Protein AF-A0AAW4BGW8-F1 (afdb_monomer)

Sequence (160 aa):
MNNIEIFENHAAKILATLYANFPVKITLQRHDIATSELVDPSGNAVKSPEDEDEEWTYYDLVYGSKQSVDFQLESEIFNSTIVWLQQEGFLTYEHSGSHHHFGGVQLTLRGLEVLKSVPSAIDGKGTLGDRLKTELENSSFDMARDMVKVAITQAATLFG

Nearest PDB structures (foldseek):
  1wj5-assembly1_A  TM=4.934E-01  e=1.021E-01  Mus musculus
  5x80-assembly1_B  TM=3.968E-01  e=4.504E-01  Mycobacterium tuberculosis H37Rv
  4gcv-assembly6_K  TM=7.449E-01  e=8.287E+00  Pseudomonas aeruginosa PAO1
  7tji-assembly1_C  TM=3.498E-01  e=1.878E+00  Saccharomyces cerevisiae

Radius of gyration: 16.46 Å; Cα contacts (8 Å, |Δi|>4): 205; chains: 1; bounding box: 42×32×46 Å

Organism: Vibrio anguillarum (NCBI:txid55601)

Secondary structure (DSSP, 8-state):
--HHHHHHHHHHHHHHHHHHHTTS-EEEEHHHH--SPPB-TTSPBPPPPSSHHHHHHHHHHHHSTTS-HHHHHHHHHHHHHHHHHHHTTSEE-SEE-STTEEEEEEE-HHHHHHHH---TTTTS-S-HHHHHHHHHHTT--HHHHHHHHHHHHHHHHHH-

Structure (mmCIF, N/CA/C/O backbone):
data_AF-A0AAW4BGW8-F1
#
_entry.id   AF-A0AAW4BGW8-F1
#
loop_
_atom_site.group_PDB
_atom_site.id
_atom_site.type_symbol
_atom_site.label_atom_id
_atom_site.label_alt_id
_atom_site.label_comp_id
_atom_site.label_asym_id
_atom_site.label_entity_id
_atom_site.label_seq_id
_atom_site.pdbx_PDB_ins_code
_atom_site.Cartn_x
_atom_site.Cartn_y
_atom_site.Cartn_z
_atom_site.occupancy
_atom_site.B_iso_or_equiv
_atom_site.auth_seq_id
_atom_site.auth_comp_id
_atom_site.auth_asym_id
_atom_site.auth_atom_id
_atom_site.pdbx_PDB_model_num
ATOM 1 N N . MET A 1 1 ? 2.389 13.352 -11.191 1.00 74.38 1 MET A N 1
ATOM 2 C CA . MET A 1 1 ? 1.772 13.311 -9.845 1.00 74.38 1 MET A CA 1
ATOM 3 C C . MET A 1 1 ? 2.778 13.859 -8.853 1.00 74.38 1 MET A C 1
ATOM 5 O O . MET A 1 1 ? 3.971 13.740 -9.112 1.00 74.38 1 MET A O 1
ATOM 9 N N . ASN A 1 2 ? 2.338 14.489 -7.767 1.00 87.69 2 ASN A N 1
ATOM 10 C CA . ASN A 1 2 ? 3.255 14.859 -6.682 1.00 87.69 2 ASN A CA 1
ATOM 11 C C . ASN A 1 2 ? 3.496 13.669 -5.728 1.00 87.69 2 ASN A C 1
ATOM 13 O O . ASN A 1 2 ? 2.803 12.655 -5.806 1.00 87.69 2 ASN A O 1
ATOM 17 N N . ASN A 1 3 ? 4.452 13.798 -4.803 1.00 91.50 3 ASN A N 1
ATOM 18 C CA . ASN A 1 3 ? 4.827 12.701 -3.903 1.00 91.50 3 ASN A CA 1
ATOM 19 C C . ASN A 1 3 ? 3.671 12.201 -3.019 1.00 91.50 3 ASN A C 1
ATOM 21 O O . ASN A 1 3 ? 3.586 11.004 -2.757 1.00 91.50 3 ASN A O 1
ATOM 25 N N . ILE A 1 4 ? 2.788 13.100 -2.568 1.00 91.50 4 ILE A N 1
ATOM 26 C CA . ILE A 1 4 ? 1.635 12.745 -1.728 1.00 91.50 4 ILE A CA 1
ATOM 27 C C . ILE A 1 4 ? 0.622 11.940 -2.535 1.00 91.50 4 ILE A C 1
ATOM 29 O O . ILE A 1 4 ? 0.161 10.909 -2.066 1.00 91.50 4 ILE A O 1
ATOM 33 N N . GLU A 1 5 ? 0.329 12.347 -3.769 1.00 89.50 5 GLU A N 1
ATOM 34 C CA . GLU A 1 5 ? -0.590 11.599 -4.632 1.00 89.50 5 GLU A CA 1
ATOM 35 C C . GLU A 1 5 ? -0.081 10.183 -4.925 1.00 89.50 5 GLU A C 1
ATOM 37 O O . GLU A 1 5 ? -0.860 9.234 -4.890 1.00 89.50 5 GLU A O 1
ATOM 42 N N . ILE A 1 6 ? 1.224 10.034 -5.178 1.00 90.44 6 ILE A N 1
ATOM 43 C CA . ILE A 1 6 ? 1.848 8.726 -5.420 1.00 90.44 6 ILE A CA 1
ATOM 44 C C . ILE A 1 6 ? 1.764 7.856 -4.159 1.00 90.44 6 ILE A C 1
ATOM 46 O O . ILE A 1 6 ? 1.382 6.689 -4.232 1.00 90.44 6 ILE A O 1
ATOM 50 N N . PHE A 1 7 ? 2.081 8.429 -2.994 1.00 93.75 7 PHE A N 1
ATOM 51 C CA . PHE A 1 7 ? 1.943 7.750 -1.706 1.00 93.75 7 PHE A CA 1
ATOM 52 C C . PHE A 1 7 ? 0.504 7.277 -1.462 1.00 93.75 7 PHE A C 1
ATOM 54 O O . PHE A 1 7 ? 0.297 6.107 -1.145 1.00 93.75 7 PHE A O 1
ATOM 61 N N . GLU A 1 8 ? -0.491 8.151 -1.633 1.00 91.00 8 GLU A N 1
ATOM 62 C CA . GLU A 1 8 ? -1.898 7.817 -1.390 1.00 91.00 8 GLU A CA 1
ATOM 63 C C . GLU A 1 8 ? -2.377 6.700 -2.329 1.00 91.00 8 GLU A C 1
ATOM 65 O O . GLU A 1 8 ? -3.052 5.771 -1.883 1.00 91.00 8 GLU A O 1
ATOM 70 N N . ASN A 1 9 ? -1.971 6.735 -3.603 1.00 90.69 9 ASN A N 1
ATOM 71 C CA . ASN A 1 9 ? -2.282 5.686 -4.576 1.00 90.69 9 ASN A CA 1
ATOM 72 C C . ASN A 1 9 ? -1.664 4.338 -4.183 1.00 90.69 9 ASN A C 1
ATOM 74 O O . ASN A 1 9 ? -2.356 3.315 -4.171 1.00 90.69 9 ASN A O 1
ATOM 78 N N . HIS A 1 10 ? -0.378 4.325 -3.824 1.00 93.88 10 HIS A N 1
ATOM 79 C CA . HIS A 1 10 ? 0.293 3.108 -3.374 1.00 93.88 10 HIS A CA 1
ATOM 80 C C . HIS A 1 10 ? -0.333 2.560 -2.096 1.00 93.88 10 HIS A C 1
ATOM 82 O O . HIS A 1 10 ? -0.630 1.369 -2.028 1.00 93.88 10 HIS A O 1
ATOM 88 N N . ALA A 1 11 ? -0.578 3.412 -1.101 1.00 94.31 11 ALA A N 1
ATOM 89 C CA . ALA A 1 11 ? -1.189 3.009 0.157 1.00 94.31 11 ALA A CA 1
ATOM 90 C C . ALA A 1 11 ? -2.577 2.398 -0.072 1.00 94.31 11 ALA A C 1
ATOM 92 O O . ALA A 1 11 ? -2.867 1.335 0.477 1.00 94.31 11 ALA A O 1
ATOM 93 N N . ALA A 1 12 ? -3.400 3.005 -0.935 1.00 91.00 12 ALA A N 1
ATOM 94 C CA . ALA A 1 12 ? -4.708 2.467 -1.297 1.00 91.00 12 ALA A CA 1
ATOM 95 C C . ALA A 1 12 ? -4.583 1.051 -1.865 1.00 91.00 12 ALA A C 1
ATOM 97 O O . ALA A 1 12 ? -5.233 0.122 -1.379 1.00 91.00 12 ALA A O 1
ATOM 98 N N . LYS A 1 13 ? -3.711 0.873 -2.863 1.00 92.81 13 LYS A N 1
ATOM 99 C CA . LYS A 1 13 ? -3.553 -0.402 -3.567 1.00 92.81 13 LYS A CA 1
ATOM 100 C C . LYS A 1 13 ? -2.940 -1.481 -2.683 1.00 92.81 13 LYS A C 1
ATOM 102 O O . LYS A 1 13 ? -3.439 -2.604 -2.671 1.00 92.81 13 LYS A O 1
ATOM 107 N N . ILE A 1 14 ? -1.943 -1.141 -1.869 1.00 95.25 14 ILE A N 1
ATOM 108 C CA . ILE A 1 14 ? -1.345 -2.044 -0.874 1.00 95.25 14 ILE A CA 1
ATOM 109 C C . ILE A 1 14 ? -2.404 -2.510 0.128 1.00 95.25 14 ILE A C 1
ATOM 111 O O . ILE A 1 14 ? -2.600 -3.712 0.302 1.0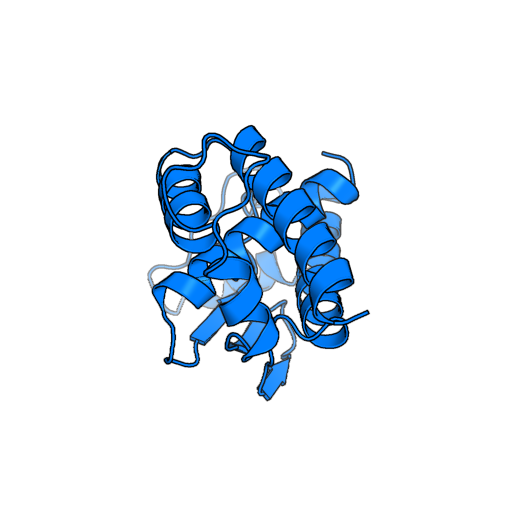0 95.25 14 ILE A O 1
ATOM 115 N N . LEU A 1 15 ? -3.117 -1.581 0.771 1.00 94.38 15 LEU A N 1
ATOM 116 C CA . LEU A 1 15 ? -4.093 -1.916 1.810 1.00 94.38 15 LEU A CA 1
ATOM 117 C C . LEU A 1 15 ? -5.266 -2.728 1.252 1.00 94.38 15 LEU A C 1
ATOM 119 O O . LEU A 1 15 ? -5.678 -3.700 1.885 1.00 94.38 15 LEU A O 1
ATOM 123 N N . ALA A 1 16 ? -5.760 -2.392 0.058 1.00 91.19 16 ALA A N 1
ATOM 124 C CA . ALA A 1 16 ? -6.795 -3.167 -0.624 1.00 91.19 16 ALA A CA 1
ATOM 125 C C . ALA A 1 16 ? -6.329 -4.593 -0.945 1.00 91.19 16 ALA A C 1
ATOM 127 O O . ALA A 1 16 ? -7.047 -5.558 -0.678 1.00 91.19 16 ALA A O 1
ATOM 128 N N . THR A 1 17 ? -5.107 -4.728 -1.472 1.00 93.38 17 THR A N 1
ATOM 129 C CA . THR A 1 17 ? -4.514 -6.026 -1.825 1.00 93.38 17 THR A CA 1
ATOM 130 C C . THR A 1 17 ? -4.376 -6.901 -0.584 1.00 93.38 17 THR A C 1
ATOM 132 O O . THR A 1 17 ? -4.787 -8.062 -0.593 1.00 93.38 17 THR A O 1
ATOM 135 N N . LEU A 1 18 ? -3.875 -6.349 0.522 1.00 95.06 18 LEU A N 1
ATOM 136 C CA . LEU A 1 18 ? -3.739 -7.096 1.771 1.00 95.06 18 LEU A CA 1
ATOM 137 C C . LEU A 1 18 ? -5.096 -7.423 2.407 1.00 95.06 18 LEU A C 1
ATOM 139 O O . LEU A 1 18 ? -5.259 -8.517 2.940 1.00 95.06 18 LEU A O 1
ATOM 143 N N . TYR A 1 19 ? -6.079 -6.521 2.329 1.00 91.56 19 TYR A N 1
ATOM 144 C CA . TYR A 1 19 ? -7.437 -6.780 2.815 1.00 91.56 19 TYR A CA 1
ATOM 145 C C . TYR A 1 19 ? -8.089 -7.942 2.064 1.00 91.56 19 TYR A C 1
ATOM 147 O O . TYR A 1 19 ? -8.642 -8.845 2.688 1.00 91.56 19 TYR A O 1
ATOM 155 N N . ALA A 1 20 ? -7.967 -7.958 0.735 1.00 90.44 20 ALA A N 1
ATOM 156 C CA . ALA A 1 20 ? -8.516 -9.014 -0.110 1.00 90.44 20 ALA A CA 1
ATOM 157 C C . ALA A 1 20 ? -7.856 -10.385 0.124 1.00 90.44 20 ALA A C 1
ATOM 159 O O . ALA A 1 20 ? -8.500 -11.408 -0.097 1.00 90.44 20 ALA A O 1
ATOM 160 N N . ASN A 1 21 ? -6.597 -10.407 0.570 1.00 94.31 21 ASN A N 1
ATOM 161 C CA . ASN A 1 21 ? -5.830 -11.635 0.795 1.00 94.31 21 ASN A CA 1
ATOM 162 C C . ASN A 1 21 ? -5.754 -12.063 2.268 1.00 94.31 21 ASN A C 1
ATOM 164 O O . ASN A 1 21 ? -5.253 -13.148 2.558 1.00 94.31 21 ASN A O 1
ATOM 168 N N . PHE A 1 22 ? -6.238 -11.257 3.217 1.00 91.38 22 PHE A N 1
ATOM 169 C CA . PHE A 1 22 ? -6.155 -11.586 4.639 1.00 91.38 22 PHE A CA 1
ATOM 170 C C . PHE A 1 22 ? -6.861 -12.926 4.950 1.00 91.38 22 PHE A C 1
ATOM 172 O O . PHE A 1 22 ? -7.987 -13.138 4.497 1.00 91.38 22 PHE A O 1
ATOM 179 N N . PRO A 1 23 ? -6.268 -13.830 5.761 1.00 94.69 23 PRO A N 1
ATOM 180 C CA . PRO A 1 23 ? -5.046 -13.674 6.557 1.00 94.69 23 PRO A CA 1
ATOM 181 C C . PRO A 1 23 ? -3.771 -14.190 5.869 1.00 94.69 23 PRO A C 1
ATOM 183 O O . PRO A 1 23 ? -2.778 -14.432 6.548 1.00 94.69 23 PRO A O 1
ATOM 186 N N . VAL A 1 24 ? -3.764 -14.415 4.560 1.00 96.50 24 VAL A N 1
ATOM 187 C CA . VAL A 1 24 ? -2.596 -14.955 3.856 1.00 96.50 24 VAL A CA 1
ATOM 188 C C . VAL A 1 24 ? -1.491 -13.899 3.773 1.00 96.50 24 VAL A C 1
ATOM 190 O O . VAL A 1 24 ? -1.748 -12.731 3.485 1.00 96.50 24 VAL A O 1
ATOM 193 N N . LYS A 1 25 ? -0.250 -14.319 4.038 1.00 97.06 25 LYS A N 1
ATOM 194 C CA . LYS A 1 25 ? 0.942 -13.504 3.782 1.00 97.06 25 LYS A CA 1
ATOM 195 C C . LYS A 1 25 ? 1.259 -13.546 2.293 1.00 97.06 25 LYS A C 1
ATOM 197 O O . LYS A 1 25 ? 1.346 -14.636 1.731 1.00 97.06 25 LYS A O 1
ATOM 202 N N . ILE A 1 26 ? 1.460 -12.388 1.678 1.00 95.69 26 ILE A N 1
ATOM 203 C CA . ILE A 1 26 ? 1.709 -12.279 0.235 1.00 95.69 26 ILE A CA 1
ATOM 204 C C . ILE A 1 26 ? 3.032 -11.577 -0.062 1.00 95.69 26 ILE A C 1
ATOM 206 O O . ILE A 1 26 ? 3.629 -10.936 0.805 1.00 95.69 26 ILE A O 1
ATOM 210 N N . THR A 1 27 ? 3.485 -11.702 -1.303 1.00 94.00 27 THR A N 1
ATOM 211 C CA . THR A 1 27 ? 4.581 -10.894 -1.837 1.00 94.00 27 THR A CA 1
ATOM 212 C C . THR A 1 27 ? 3.984 -9.688 -2.543 1.00 94.00 27 THR A C 1
ATOM 214 O O . THR A 1 27 ? 3.061 -9.842 -3.336 1.00 94.00 27 THR A O 1
ATOM 217 N N . LEU A 1 28 ? 4.504 -8.498 -2.251 1.00 93.25 28 LEU A N 1
ATOM 218 C CA . LEU A 1 28 ? 4.181 -7.282 -2.988 1.00 93.25 28 LEU A CA 1
ATOM 219 C C . LEU A 1 28 ? 5.365 -6.901 -3.860 1.00 93.25 28 LEU A C 1
ATOM 221 O O . LEU A 1 28 ? 6.480 -6.733 -3.351 1.00 93.25 28 LEU A O 1
ATOM 225 N N . GLN A 1 29 ? 5.112 -6.727 -5.152 1.00 88.00 29 GLN A N 1
ATOM 226 C CA . GLN A 1 29 ? 6.084 -6.177 -6.083 1.00 88.00 29 GLN A CA 1
ATOM 227 C C . GLN A 1 29 ? 5.667 -4.779 -6.523 1.00 88.00 29 GLN A C 1
ATOM 229 O O . GLN A 1 29 ? 4.479 -4.459 -6.600 1.00 88.00 29 GLN A O 1
ATOM 234 N N . ARG A 1 30 ? 6.651 -3.939 -6.860 1.00 86.81 30 ARG A N 1
ATOM 235 C CA . ARG A 1 30 ? 6.391 -2.610 -7.427 1.00 86.81 30 ARG A CA 1
ATOM 236 C C . ARG A 1 30 ? 5.427 -2.684 -8.609 1.00 86.81 30 ARG A C 1
ATOM 238 O O . ARG A 1 30 ? 4.522 -1.868 -8.675 1.00 86.81 30 ARG A O 1
ATOM 245 N N . HIS A 1 31 ? 5.599 -3.640 -9.522 1.00 81.12 31 HIS A N 1
ATOM 246 C CA . HIS A 1 31 ? 4.767 -3.723 -10.726 1.00 81.12 31 HIS A CA 1
ATOM 247 C C . HIS A 1 31 ? 3.282 -3.986 -10.422 1.00 81.12 31 HIS A C 1
ATOM 249 O O . HIS A 1 31 ? 2.422 -3.540 -11.173 1.00 81.12 31 HIS A O 1
ATOM 255 N N . ASP A 1 32 ? 2.970 -4.632 -9.294 1.00 82.44 32 ASP A N 1
ATOM 256 C CA . ASP A 1 32 ? 1.588 -4.856 -8.862 1.00 82.44 32 ASP A CA 1
ATOM 257 C C . ASP A 1 32 ? 0.944 -3.579 -8.316 1.00 82.44 32 ASP A C 1
ATOM 259 O O . ASP A 1 32 ? -0.280 -3.455 -8.287 1.00 82.44 32 ASP A O 1
ATOM 263 N N . ILE A 1 33 ? 1.750 -2.618 -7.859 1.00 88.25 33 ILE A N 1
ATOM 264 C CA . ILE A 1 33 ? 1.301 -1.481 -7.051 1.00 88.25 33 ILE A CA 1
ATOM 265 C C . ILE A 1 33 ? 1.448 -0.141 -7.783 1.00 88.25 33 ILE A C 1
ATOM 267 O O . ILE A 1 33 ? 0.530 0.677 -7.744 1.00 88.25 33 ILE A O 1
ATOM 271 N N . ALA A 1 34 ? 2.566 0.068 -8.469 1.00 82.12 34 ALA A N 1
ATOM 272 C CA . ALA A 1 34 ? 2.854 1.265 -9.240 1.00 82.12 34 ALA A CA 1
ATOM 273 C C . ALA A 1 34 ? 1.872 1.452 -10.402 1.00 82.12 34 ALA A C 1
ATOM 275 O O . ALA A 1 34 ? 1.258 0.505 -10.902 1.00 82.12 34 ALA A O 1
ATOM 276 N N . THR A 1 35 ? 1.726 2.707 -10.812 1.00 76.06 35 THR A N 1
ATOM 277 C CA . THR A 1 35 ? 0.878 3.124 -11.932 1.00 76.06 35 THR A CA 1
ATOM 278 C C . THR A 1 35 ? 1.683 3.460 -13.179 1.00 76.06 35 THR A C 1
ATOM 280 O O . THR A 1 35 ? 1.129 3.394 -14.274 1.00 76.06 35 THR A O 1
ATOM 283 N N . SER A 1 36 ? 2.976 3.790 -13.052 1.00 77.88 36 SER A N 1
ATOM 284 C CA . SER A 1 36 ? 3.831 3.967 -14.225 1.00 77.88 36 SER A CA 1
ATOM 285 C C . SER A 1 36 ? 4.195 2.631 -14.859 1.00 77.88 36 SER A C 1
ATOM 287 O O . SER A 1 36 ? 4.633 1.682 -14.194 1.00 77.88 36 SER A O 1
ATOM 289 N N . GLU A 1 37 ? 4.046 2.598 -16.180 1.00 76.19 37 GLU A N 1
ATOM 290 C CA . GLU A 1 37 ? 4.501 1.494 -17.007 1.00 76.19 37 GLU A CA 1
ATOM 291 C C . GLU A 1 37 ? 6.032 1.446 -17.034 1.00 76.19 37 GLU A C 1
ATOM 293 O O . GLU A 1 37 ? 6.719 2.472 -17.054 1.00 76.19 37 GLU A O 1
ATOM 298 N N . LEU A 1 38 ? 6.566 0.228 -17.048 1.00 77.62 38 LEU A N 1
ATOM 299 C CA . LEU A 1 38 ? 7.951 -0.005 -17.429 1.00 77.62 38 LEU A CA 1
ATOM 300 C C . LEU A 1 38 ? 8.115 0.357 -18.900 1.00 77.62 38 LEU A C 1
ATOM 302 O O . LEU A 1 38 ? 7.325 -0.096 -19.726 1.00 77.62 38 LEU A O 1
ATOM 306 N N . VAL A 1 39 ? 9.146 1.133 -19.230 1.00 77.69 39 VAL A N 1
ATOM 307 C CA . VAL A 1 39 ? 9.451 1.494 -20.617 1.00 77.69 39 VAL A CA 1
ATOM 308 C C . VAL A 1 39 ? 10.878 1.113 -20.994 1.00 77.69 39 VAL A C 1
ATOM 310 O O . VAL A 1 39 ? 11.774 1.086 -20.151 1.00 77.69 39 VAL A O 1
ATOM 313 N N . ASP A 1 40 ? 11.103 0.795 -22.263 1.00 78.50 40 ASP A N 1
ATOM 314 C CA . ASP A 1 40 ? 12.443 0.595 -22.807 1.00 78.50 40 ASP A CA 1
ATOM 315 C C . ASP A 1 40 ? 13.144 1.959 -23.031 1.00 78.50 40 ASP A C 1
ATOM 317 O O . ASP A 1 40 ? 12.510 3.017 -22.937 1.00 78.50 40 ASP A O 1
ATOM 321 N N . PRO A 1 41 ? 14.448 1.994 -23.370 1.00 75.62 41 PRO A N 1
ATOM 322 C CA . PRO A 1 41 ? 15.148 3.250 -23.660 1.00 75.62 41 PRO A CA 1
ATOM 323 C C . PRO A 1 41 ? 14.587 4.041 -24.856 1.00 75.62 41 PRO A C 1
ATOM 325 O O . PRO A 1 41 ? 14.969 5.193 -25.052 1.00 75.62 41 PRO A O 1
ATOM 328 N N . SER A 1 42 ? 13.721 3.432 -25.668 1.00 77.88 42 SER A N 1
ATOM 329 C CA . SER A 1 42 ? 13.014 4.070 -26.784 1.00 77.88 42 SER A CA 1
ATOM 330 C C . SER A 1 42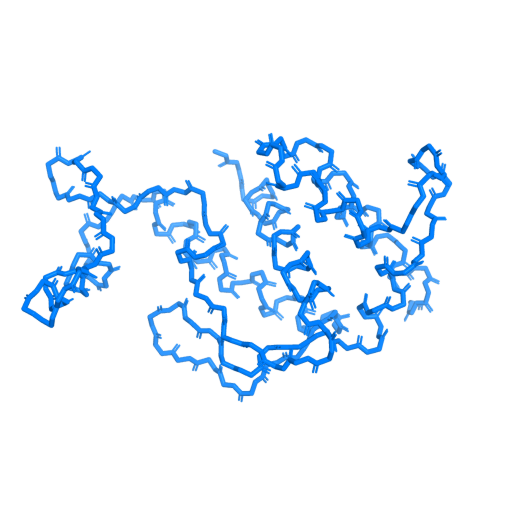 ? 11.628 4.596 -26.377 1.00 77.88 42 SER A C 1
ATOM 332 O O . SER A 1 42 ? 10.959 5.221 -27.198 1.00 77.88 42 SER A O 1
ATOM 334 N N . GLY A 1 43 ? 11.210 4.390 -25.122 1.00 76.19 43 GLY A N 1
ATOM 335 C CA . GLY A 1 43 ? 9.925 4.817 -24.574 1.00 76.19 43 GLY A CA 1
ATOM 336 C C . GLY A 1 43 ? 8.768 3.848 -24.823 1.00 76.19 43 GLY A C 1
ATOM 337 O O . GLY A 1 43 ? 7.622 4.222 -24.582 1.00 76.19 43 GLY A O 1
ATOM 338 N N . ASN A 1 44 ? 9.024 2.629 -25.307 1.00 81.00 44 ASN A N 1
ATOM 339 C CA . ASN A 1 44 ? 7.968 1.637 -25.523 1.00 81.00 44 ASN A CA 1
ATOM 340 C C . ASN A 1 44 ? 7.657 0.890 -24.228 1.00 81.00 44 ASN A C 1
ATOM 342 O O . ASN A 1 44 ? 8.581 0.501 -23.519 1.00 81.00 44 ASN A O 1
ATOM 346 N N . ALA A 1 45 ? 6.376 0.631 -23.961 1.00 80.06 45 ALA A N 1
ATOM 347 C CA . ALA A 1 45 ? 5.957 -0.182 -22.825 1.00 80.06 45 ALA A CA 1
ATOM 348 C C . ALA A 1 45 ? 6.577 -1.588 -22.886 1.00 80.06 45 ALA A C 1
ATOM 350 O O . ALA A 1 45 ? 6.501 -2.278 -23.907 1.00 80.06 45 ALA A O 1
ATOM 351 N N . VAL A 1 46 ? 7.167 -2.015 -21.774 1.00 78.88 46 VAL A N 1
ATOM 352 C CA . VAL A 1 46 ? 7.778 -3.332 -21.592 1.00 78.88 46 VAL A CA 1
ATOM 353 C C . VAL A 1 46 ? 6.799 -4.196 -20.811 1.00 78.88 46 VAL A C 1
ATOM 355 O O . VAL A 1 46 ? 6.359 -3.828 -19.722 1.00 78.88 46 VAL A O 1
ATOM 358 N N . LYS A 1 47 ? 6.442 -5.348 -21.376 1.00 75.81 47 LYS A N 1
ATOM 359 C CA . LYS A 1 47 ? 5.581 -6.328 -20.708 1.00 75.81 47 LYS A CA 1
ATOM 360 C C . LYS A 1 47 ? 6.393 -7.197 -19.755 1.00 75.81 47 LYS A C 1
ATOM 362 O O . LYS A 1 47 ? 7.608 -7.314 -19.897 1.00 75.81 47 LYS A O 1
ATOM 367 N N . SER A 1 48 ? 5.702 -7.815 -18.800 1.00 73.12 48 SER A N 1
ATOM 368 C CA . SER A 1 48 ? 6.284 -8.904 -18.020 1.00 73.12 48 SER A CA 1
ATOM 369 C C . SER A 1 48 ? 6.734 -10.032 -18.959 1.00 73.12 48 SER A C 1
ATOM 371 O O . SER A 1 48 ? 6.002 -10.327 -19.906 1.00 73.12 48 SER A O 1
ATOM 373 N N . PRO A 1 49 ? 7.907 -10.632 -18.710 1.00 75.00 49 PRO A N 1
ATOM 374 C CA . PRO A 1 49 ? 8.455 -11.693 -19.547 1.00 75.00 49 PRO A CA 1
ATOM 375 C C . PRO A 1 49 ? 7.541 -12.924 -19.513 1.00 75.00 49 PRO A C 1
ATOM 377 O O . PRO A 1 49 ? 7.009 -13.271 -18.453 1.00 75.00 49 PRO A O 1
ATOM 380 N N . GLU A 1 50 ? 7.337 -13.565 -20.665 1.00 77.44 50 GLU A N 1
ATOM 381 C CA . GLU A 1 50 ? 6.538 -14.800 -20.768 1.00 77.44 50 GLU A CA 1
ATOM 382 C C . GLU A 1 50 ? 7.394 -16.069 -20.589 1.00 77.44 50 GLU A C 1
ATOM 384 O O . GLU A 1 50 ? 6.857 -17.137 -20.279 1.00 77.44 50 GLU A O 1
ATOM 389 N N . ASP A 1 51 ? 8.717 -15.949 -20.731 1.00 78.44 51 ASP A N 1
ATOM 390 C CA . ASP A 1 51 ? 9.692 -17.028 -20.573 1.00 78.44 51 ASP A CA 1
ATOM 391 C C . ASP A 1 51 ? 11.005 -16.569 -19.898 1.00 78.44 51 ASP A C 1
ATOM 393 O O . ASP A 1 51 ? 11.230 -15.386 -19.638 1.00 78.44 51 ASP A O 1
ATOM 397 N N . GLU A 1 52 ? 11.858 -17.543 -19.559 1.00 69.06 52 GLU A N 1
ATOM 398 C CA . GLU A 1 52 ? 13.118 -17.329 -18.825 1.00 69.06 52 GLU A CA 1
ATOM 399 C C . GLU A 1 52 ? 14.150 -16.505 -19.624 1.00 69.06 52 GLU A C 1
ATOM 401 O O . GLU A 1 52 ? 14.975 -15.802 -19.035 1.00 69.06 52 GLU A O 1
ATOM 406 N N . ASP A 1 53 ? 14.111 -16.557 -20.959 1.00 68.88 53 ASP A N 1
ATOM 407 C CA . ASP A 1 53 ? 15.069 -15.855 -21.822 1.00 68.88 53 ASP A CA 1
ATOM 408 C C . ASP A 1 53 ? 14.762 -14.346 -21.889 1.00 68.88 53 ASP A C 1
ATOM 410 O O . ASP A 1 53 ? 15.680 -13.519 -21.914 1.00 68.88 53 ASP A O 1
ATOM 414 N N . GLU A 1 54 ? 13.481 -13.964 -21.847 1.00 69.38 54 GLU A N 1
ATOM 415 C CA . GLU A 1 54 ? 13.039 -12.567 -21.735 1.00 69.38 54 GLU A CA 1
ATOM 416 C C . GLU A 1 54 ? 13.265 -11.980 -20.332 1.00 69.38 54 GLU A C 1
ATOM 418 O O . GLU A 1 54 ? 13.379 -10.755 -20.168 1.00 69.38 54 GLU A O 1
ATOM 423 N N . GLU A 1 55 ? 13.382 -12.847 -19.323 1.00 72.31 55 GLU A N 1
ATOM 424 C CA . GLU A 1 55 ? 13.468 -12.489 -17.912 1.00 72.31 55 GLU A CA 1
ATOM 425 C C . GLU A 1 55 ? 14.704 -11.627 -17.612 1.00 72.31 55 GLU A C 1
ATOM 427 O O . GLU A 1 55 ? 14.599 -10.567 -16.990 1.00 72.31 55 GLU A O 1
ATOM 432 N N . TRP A 1 56 ? 15.879 -12.002 -18.124 1.00 73.31 56 TRP A N 1
ATOM 433 C CA . TRP A 1 56 ? 17.118 -11.257 -17.868 1.00 73.31 56 TRP A CA 1
ATOM 434 C C . TRP A 1 56 ? 17.099 -9.839 -18.456 1.00 73.31 56 TRP A C 1
ATOM 436 O O . TRP A 1 56 ? 17.493 -8.882 -17.787 1.00 73.31 56 TRP A O 1
ATOM 446 N N . THR A 1 57 ? 16.597 -9.681 -19.683 1.00 69.25 57 THR A N 1
ATOM 447 C CA . THR A 1 57 ? 16.400 -8.367 -20.319 1.00 69.25 57 THR A CA 1
ATOM 448 C C . THR A 1 57 ? 15.401 -7.506 -19.560 1.00 69.25 57 THR A C 1
ATOM 450 O O . THR A 1 57 ? 15.616 -6.302 -19.414 1.00 69.25 57 THR A O 1
ATOM 453 N N . TYR A 1 58 ? 14.335 -8.112 -19.038 1.00 75.31 58 TYR A N 1
ATOM 454 C CA . TYR A 1 58 ? 13.382 -7.426 -18.176 1.00 75.31 58 TYR A CA 1
ATOM 455 C C . TYR A 1 58 ? 14.060 -6.941 -16.887 1.00 75.31 58 TYR A C 1
ATOM 457 O O . TYR A 1 58 ? 13.960 -5.760 -16.560 1.00 75.31 58 TYR A O 1
ATOM 465 N N . TYR A 1 59 ? 14.838 -7.787 -16.202 1.00 73.19 59 TYR A N 1
ATOM 466 C CA . TYR A 1 59 ? 15.597 -7.380 -15.013 1.00 73.19 59 TYR A CA 1
ATOM 467 C C . TYR A 1 59 ? 16.616 -6.260 -15.324 1.00 73.19 59 TYR A C 1
ATOM 469 O O . TYR A 1 59 ? 16.704 -5.299 -14.561 1.00 73.19 59 TYR A O 1
ATOM 477 N N . ASP A 1 60 ? 17.344 -6.301 -16.445 1.00 74.12 60 ASP A N 1
ATOM 478 C CA . ASP A 1 60 ? 18.276 -5.215 -16.818 1.00 74.12 60 ASP A CA 1
ATOM 479 C C . ASP A 1 60 ? 17.550 -3.881 -17.068 1.00 74.12 60 ASP A C 1
ATOM 481 O O . ASP A 1 60 ? 18.039 -2.813 -16.701 1.00 74.12 60 ASP A O 1
ATOM 485 N N . LEU A 1 61 ? 16.341 -3.918 -17.631 1.00 72.19 61 LEU A N 1
ATOM 486 C CA . LEU A 1 61 ? 15.526 -2.722 -17.857 1.00 72.19 61 LEU A CA 1
ATOM 487 C C . LEU A 1 61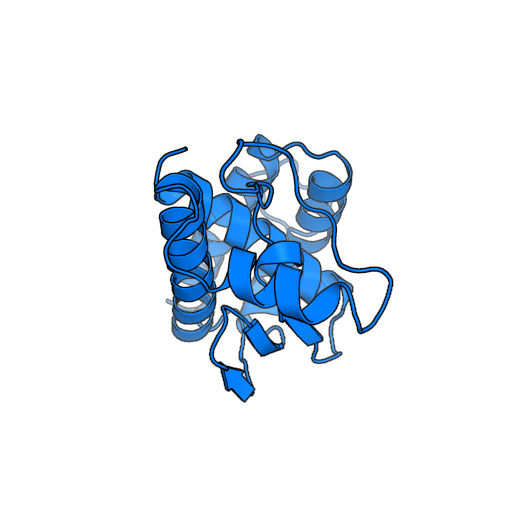 ? 14.872 -2.185 -16.582 1.00 72.19 61 LEU A C 1
ATOM 489 O O . LEU A 1 61 ? 14.737 -0.971 -16.435 1.00 72.19 61 LEU A O 1
ATOM 493 N N . VAL A 1 62 ? 14.444 -3.062 -15.677 1.00 67.62 62 VAL A N 1
ATOM 494 C CA . VAL A 1 62 ? 13.789 -2.683 -14.416 1.00 67.62 62 VAL A CA 1
ATOM 495 C C . VAL A 1 62 ? 14.815 -2.180 -13.397 1.00 67.62 62 VAL A C 1
ATOM 497 O O . VAL A 1 62 ? 14.531 -1.249 -12.644 1.00 67.62 62 VAL A O 1
ATOM 500 N N . TYR A 1 63 ? 16.006 -2.782 -13.372 1.00 65.19 63 TYR A N 1
ATOM 501 C CA . TYR A 1 63 ? 17.012 -2.570 -12.325 1.00 65.19 63 TYR A CA 1
ATOM 502 C C . TYR A 1 63 ? 18.296 -1.902 -12.824 1.00 65.19 63 TYR A C 1
ATOM 504 O O . TYR A 1 63 ? 19.159 -1.543 -12.020 1.00 65.19 63 TYR A O 1
ATOM 512 N N . GLY A 1 64 ? 18.414 -1.675 -14.131 1.00 63.88 64 GLY A N 1
ATOM 513 C CA . GLY A 1 64 ? 19.420 -0.805 -14.723 1.00 63.88 64 GLY A CA 1
ATOM 514 C C . GLY A 1 64 ? 19.057 0.674 -14.573 1.00 63.88 64 GLY A C 1
ATOM 515 O O . GLY A 1 64 ? 17.894 1.073 -14.556 1.00 63.88 64 GLY A O 1
ATOM 516 N N . SER A 1 65 ? 20.070 1.538 -14.516 1.00 56.56 65 SER A N 1
ATOM 517 C CA . SER A 1 65 ? 19.945 2.990 -14.299 1.00 56.56 65 SER A CA 1
ATOM 518 C C . SER A 1 65 ? 19.362 3.779 -15.492 1.00 56.56 65 SER A C 1
ATOM 520 O O . SER A 1 65 ? 19.749 4.928 -15.712 1.00 56.56 65 SER A O 1
ATOM 522 N N . LYS A 1 66 ? 18.515 3.165 -16.326 1.00 63.19 66 LYS A N 1
ATOM 523 C CA . LYS A 1 66 ? 18.040 3.720 -17.609 1.00 63.19 66 LYS A CA 1
ATOM 524 C C . LYS A 1 66 ? 16.562 4.116 -17.626 1.00 63.19 66 LYS A C 1
ATOM 526 O O . LYS A 1 66 ? 16.117 4.674 -18.624 1.00 63.19 66 LYS A O 1
ATOM 531 N N . GLN A 1 67 ? 15.816 3.855 -16.554 1.00 73.75 67 GLN A N 1
ATOM 532 C CA . GLN A 1 67 ? 14.409 4.247 -16.465 1.00 73.75 67 GLN A CA 1
ATOM 533 C C . GLN A 1 67 ? 14.229 5.751 -16.243 1.00 73.75 67 GLN A C 1
ATOM 535 O O . GLN A 1 67 ? 15.135 6.436 -15.757 1.00 73.75 67 GLN A O 1
ATOM 540 N N . SER A 1 68 ? 13.043 6.264 -16.578 1.00 76.19 68 SER A N 1
ATOM 541 C CA . SER A 1 68 ? 12.701 7.678 -16.400 1.00 76.19 68 SER A CA 1
ATOM 542 C C . SER A 1 68 ? 12.826 8.125 -14.936 1.00 76.19 68 SER A C 1
ATOM 544 O O . SER A 1 68 ? 12.728 7.325 -14.003 1.00 76.19 68 SER A O 1
ATOM 546 N N . VAL A 1 69 ? 13.021 9.429 -14.720 1.00 80.94 69 VAL A N 1
ATOM 547 C CA . VAL A 1 69 ? 13.045 10.014 -13.366 1.00 80.94 69 VAL A CA 1
ATOM 548 C C . VAL A 1 69 ? 11.736 9.726 -12.622 1.00 80.94 69 VAL A C 1
ATOM 550 O O . VAL A 1 69 ? 11.767 9.410 -11.437 1.00 80.94 69 VAL A O 1
ATOM 553 N N . ASP A 1 70 ? 10.604 9.752 -13.329 1.00 81.69 70 ASP A N 1
ATOM 554 C CA . ASP A 1 70 ? 9.290 9.446 -12.758 1.00 81.69 70 ASP A CA 1
ATOM 555 C C . ASP A 1 70 ? 9.191 7.988 -12.294 1.00 81.69 70 ASP A C 1
ATOM 557 O O . ASP A 1 70 ? 8.687 7.717 -11.204 1.00 81.69 70 ASP A O 1
ATOM 561 N N . PHE A 1 71 ? 9.728 7.048 -13.078 1.00 83.81 71 PHE A N 1
ATOM 562 C CA . PHE A 1 71 ? 9.770 5.638 -12.703 1.00 83.81 71 PHE A CA 1
ATOM 563 C C . PHE A 1 71 ? 10.589 5.428 -11.426 1.00 83.81 71 PHE A C 1
ATOM 565 O O . PHE A 1 71 ? 10.157 4.705 -10.522 1.00 83.81 71 PHE A O 1
ATOM 572 N N . GLN A 1 72 ? 11.764 6.060 -11.347 1.00 83.44 72 GLN A N 1
ATOM 573 C CA . GLN A 1 72 ? 12.653 5.977 -10.186 1.00 83.44 72 GLN A CA 1
ATOM 574 C C . GLN A 1 72 ? 11.979 6.573 -8.945 1.00 83.44 72 GLN A C 1
ATOM 576 O O . GLN A 1 72 ? 11.915 5.910 -7.911 1.00 83.44 72 GLN A O 1
ATOM 581 N N . LEU A 1 73 ? 11.374 7.757 -9.076 1.00 86.31 73 LEU A N 1
ATOM 582 C CA . LEU A 1 73 ? 10.634 8.416 -8.002 1.00 86.31 73 LEU A CA 1
ATOM 583 C C . LEU A 1 73 ? 9.470 7.556 -7.490 1.00 86.31 73 LEU A C 1
ATOM 585 O O . LEU A 1 73 ? 9.316 7.382 -6.282 1.00 86.31 73 LEU A O 1
ATOM 589 N N . GLU A 1 74 ? 8.660 6.976 -8.381 1.00 87.94 74 GLU A N 1
ATOM 590 C CA . GLU A 1 74 ? 7.553 6.105 -7.968 1.00 87.94 74 GLU A CA 1
ATOM 591 C C . GLU A 1 74 ? 8.072 4.844 -7.256 1.00 87.94 74 GLU A C 1
ATOM 593 O O . GLU A 1 74 ? 7.499 4.417 -6.254 1.00 87.94 74 GLU A O 1
ATOM 598 N N . SER A 1 75 ? 9.207 4.294 -7.695 1.00 87.44 75 SER A N 1
ATOM 599 C CA . SER A 1 75 ? 9.852 3.134 -7.058 1.00 87.44 75 SER A CA 1
ATOM 600 C C . SER A 1 75 ? 10.363 3.441 -5.646 1.00 87.44 75 SER A C 1
ATOM 602 O O . SER A 1 75 ? 10.231 2.618 -4.734 1.00 87.44 75 SER A O 1
ATOM 604 N N . GLU A 1 76 ? 10.929 4.631 -5.444 1.00 90.06 76 GLU A N 1
ATOM 605 C CA . GLU A 1 76 ? 11.361 5.116 -4.129 1.00 90.06 76 GLU A CA 1
ATOM 606 C C . GLU A 1 76 ? 10.170 5.356 -3.197 1.00 90.06 76 GLU A C 1
ATOM 608 O O . GLU A 1 76 ? 10.197 4.949 -2.028 1.00 90.06 76 GLU A O 1
ATOM 613 N N . ILE A 1 77 ? 9.099 5.968 -3.710 1.00 92.94 77 ILE A N 1
ATOM 614 C CA . ILE A 1 77 ? 7.885 6.219 -2.930 1.00 92.94 77 ILE A CA 1
ATOM 615 C C . ILE A 1 77 ? 7.181 4.905 -2.597 1.00 92.94 77 ILE A C 1
ATOM 617 O O . ILE A 1 77 ? 6.699 4.765 -1.477 1.00 92.94 77 ILE A O 1
ATOM 621 N N . P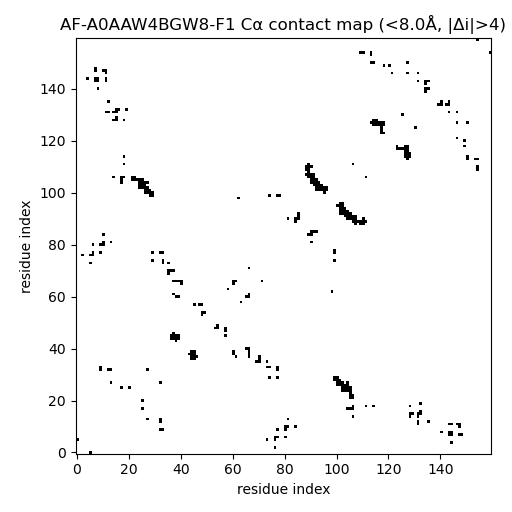HE A 1 78 ? 7.154 3.917 -3.493 1.00 93.50 78 PHE A N 1
ATOM 622 C CA . PHE A 1 78 ? 6.626 2.579 -3.206 1.00 93.50 78 PHE A CA 1
ATOM 623 C C . PHE A 1 78 ? 7.316 1.946 -1.987 1.00 93.50 78 PHE A C 1
ATOM 625 O O . PHE A 1 78 ? 6.646 1.589 -1.014 1.00 93.50 78 PHE A O 1
ATOM 632 N N . ASN A 1 79 ? 8.653 1.890 -1.993 1.00 93.44 79 ASN A N 1
ATOM 633 C CA . ASN A 1 79 ? 9.426 1.357 -0.866 1.00 93.44 79 ASN A CA 1
ATOM 634 C C . ASN A 1 79 ? 9.138 2.132 0.425 1.00 93.44 79 ASN A C 1
ATOM 636 O O . ASN A 1 79 ? 8.857 1.539 1.468 1.00 93.44 79 ASN A O 1
ATOM 640 N N . SER A 1 80 ? 9.173 3.463 0.340 1.00 95.38 80 SER A N 1
ATOM 641 C CA . SER A 1 80 ? 8.932 4.347 1.483 1.00 95.38 80 SER A CA 1
ATOM 642 C C . SER A 1 80 ? 7.517 4.190 2.040 1.00 95.38 80 SER A C 1
ATOM 644 O O . SER A 1 80 ? 7.330 4.232 3.251 1.00 95.38 80 SER A O 1
ATOM 646 N N . THR A 1 81 ? 6.527 3.943 1.178 1.00 96.38 81 THR A N 1
ATOM 647 C CA . THR A 1 81 ? 5.124 3.738 1.567 1.00 96.38 81 THR A CA 1
ATOM 648 C C . THR A 1 81 ? 4.965 2.466 2.391 1.00 96.38 81 THR A C 1
ATOM 650 O O . THR A 1 81 ? 4.348 2.511 3.452 1.00 96.38 81 THR A O 1
ATOM 653 N N . ILE A 1 82 ? 5.546 1.340 1.959 1.00 96.25 82 ILE A N 1
ATOM 654 C CA . ILE A 1 82 ? 5.470 0.077 2.716 1.00 96.25 82 ILE A CA 1
ATOM 655 C C . ILE A 1 82 ? 6.156 0.221 4.075 1.00 96.25 82 ILE A C 1
ATOM 657 O O . ILE A 1 82 ? 5.589 -0.178 5.093 1.00 96.25 82 ILE A O 1
ATOM 661 N N . VAL A 1 83 ? 7.349 0.820 4.101 1.00 96.31 83 VAL A N 1
ATOM 662 C CA . VAL A 1 83 ? 8.097 1.046 5.345 1.00 96.31 83 VAL A CA 1
ATOM 663 C C . VAL A 1 83 ? 7.311 1.946 6.297 1.00 96.31 83 VAL A C 1
ATOM 665 O O . VAL A 1 83 ? 7.179 1.615 7.473 1.00 96.31 83 VAL A O 1
ATOM 668 N N . TRP A 1 84 ? 6.735 3.041 5.802 1.00 97.44 84 TRP A N 1
ATOM 669 C CA . TRP A 1 84 ? 5.935 3.949 6.621 1.00 97.44 84 TRP A CA 1
ATOM 670 C C . TRP A 1 84 ? 4.667 3.271 7.158 1.00 97.44 84 TRP A C 1
ATOM 672 O O . TRP A 1 84 ? 4.410 3.312 8.357 1.00 97.44 84 TRP A O 1
ATOM 682 N N . LEU A 1 85 ? 3.917 2.551 6.314 1.00 96.94 85 LEU A N 1
ATOM 683 C CA . LEU A 1 85 ? 2.738 1.791 6.750 1.00 96.94 85 LEU A CA 1
ATOM 684 C C . LEU A 1 85 ? 3.091 0.734 7.806 1.00 96.94 85 LEU A C 1
ATOM 686 O O . LEU A 1 85 ? 2.295 0.478 8.710 1.00 96.94 85 LEU A O 1
ATOM 690 N N . GLN A 1 86 ? 4.276 0.125 7.719 1.00 97.25 86 GLN A N 1
ATOM 691 C CA . GLN A 1 86 ? 4.775 -0.790 8.743 1.00 97.25 86 GLN A CA 1
ATOM 692 C C . GLN A 1 86 ? 5.107 -0.066 10.053 1.00 97.25 86 GLN A C 1
ATOM 694 O O . GLN A 1 86 ? 4.820 -0.594 11.128 1.00 97.25 86 GLN A O 1
ATOM 699 N N . GLN A 1 87 ? 5.718 1.118 9.989 1.00 96.38 87 GLN A N 1
ATOM 700 C CA . GLN A 1 87 ? 6.062 1.929 11.165 1.00 96.38 87 GLN A CA 1
ATOM 701 C C . GLN A 1 87 ? 4.813 2.406 11.911 1.00 96.38 87 GLN A C 1
ATOM 703 O O . GLN A 1 87 ? 4.748 2.290 13.132 1.00 96.38 87 GLN A O 1
ATOM 708 N N . GLU A 1 88 ? 3.788 2.828 11.173 1.00 95.94 88 GLU A N 1
ATOM 709 C CA . GLU A 1 88 ? 2.481 3.212 11.720 1.00 95.94 88 GLU A CA 1
ATOM 710 C C . GLU A 1 88 ? 1.617 2.000 12.118 1.00 95.94 88 GLU A C 1
ATOM 712 O O . GLU A 1 88 ? 0.522 2.127 12.668 1.00 95.94 88 GLU A O 1
ATOM 717 N N . GLY A 1 89 ? 2.117 0.787 11.872 1.00 95.62 89 GLY A N 1
ATOM 718 C CA . GLY A 1 89 ? 1.509 -0.452 12.327 1.00 95.62 89 GLY A CA 1
ATOM 719 C C . GLY A 1 89 ? 0.297 -0.893 11.517 1.00 95.62 89 GLY A C 1
ATOM 720 O O . GLY A 1 89 ? -0.501 -1.659 12.044 1.00 95.62 89 GLY A O 1
ATOM 721 N N . PHE A 1 90 ? 0.137 -0.465 10.264 1.00 96.56 90 PHE A N 1
ATOM 722 C CA . PHE A 1 90 ? -0.915 -0.962 9.365 1.00 96.56 90 PHE A CA 1
ATOM 723 C C . PHE A 1 90 ? -0.612 -2.362 8.824 1.00 96.56 90 PHE A C 1
ATOM 725 O O . PHE A 1 90 ? -1.518 -3.184 8.672 1.00 96.56 90 PHE A O 1
ATOM 732 N N . LEU A 1 91 ? 0.661 -2.650 8.553 1.00 97.69 91 LEU A N 1
ATOM 733 C CA . LEU A 1 91 ? 1.116 -3.934 8.018 1.00 97.69 91 LEU A CA 1
ATOM 734 C C . LEU A 1 91 ? 2.405 -4.416 8.693 1.00 97.69 91 LEU A C 1
ATOM 736 O O . LEU A 1 91 ? 3.093 -3.656 9.370 1.00 97.69 91 LEU A O 1
ATOM 740 N N . THR A 1 92 ? 2.752 -5.680 8.478 1.00 97.69 92 THR A N 1
ATOM 741 C CA . THR A 1 92 ? 4.098 -6.226 8.709 1.00 97.69 92 THR A CA 1
ATOM 742 C C . THR A 1 92 ? 4.626 -6.862 7.432 1.00 97.69 92 THR A C 1
ATOM 744 O O . THR A 1 92 ? 3.832 -7.277 6.591 1.00 97.69 92 THR A O 1
ATOM 747 N N . TYR A 1 93 ? 5.944 -7.012 7.321 1.00 97.31 93 TYR A N 1
ATOM 748 C CA . TYR A 1 93 ? 6.608 -7.823 6.299 1.00 97.31 93 TYR A CA 1
ATOM 749 C C . TYR A 1 93 ? 7.767 -8.606 6.930 1.00 97.31 93 TYR A C 1
ATOM 751 O O . TYR A 1 93 ? 8.280 -8.217 7.979 1.00 97.31 93 TYR A O 1
ATOM 759 N N . GLU A 1 94 ? 8.167 -9.722 6.321 1.00 95.81 94 GLU A N 1
ATOM 760 C CA . GLU A 1 94 ? 9.222 -10.593 6.862 1.00 95.81 94 GLU A CA 1
ATOM 761 C C . GLU A 1 94 ? 10.604 -10.215 6.340 1.00 95.81 94 GLU A C 1
ATOM 763 O O . GLU A 1 94 ? 11.591 -10.269 7.070 1.00 95.81 94 GLU A O 1
ATOM 768 N N . HIS A 1 95 ? 10.680 -9.835 5.068 1.00 92.06 95 HIS A N 1
ATOM 769 C CA . HIS A 1 95 ? 11.918 -9.423 4.428 1.00 92.06 95 HIS A CA 1
ATOM 770 C C . HIS A 1 95 ? 11.635 -8.424 3.309 1.00 92.06 95 HIS A C 1
ATOM 772 O O . HIS A 1 95 ? 10.630 -8.511 2.602 1.00 92.06 95 HIS A O 1
ATOM 778 N N . SER A 1 96 ? 12.558 -7.485 3.138 1.00 89.44 96 SER A N 1
ATOM 779 C CA . SER A 1 96 ? 12.669 -6.653 1.945 1.00 89.44 96 SER A CA 1
ATOM 780 C C . SER A 1 96 ? 13.873 -7.144 1.151 1.00 89.44 96 SER A C 1
ATOM 782 O O . SER A 1 96 ? 14.965 -7.264 1.717 1.00 89.44 96 SER A O 1
ATOM 784 N N . GLY A 1 97 ? 13.689 -7.458 -0.125 1.00 69.62 97 GLY A N 1
ATOM 785 C CA . GLY A 1 97 ? 14.816 -7.790 -0.991 1.00 69.62 97 GLY A CA 1
ATOM 786 C C . GLY A 1 97 ? 15.430 -6.555 -1.639 1.00 69.62 97 GLY A C 1
ATOM 787 O O . GLY A 1 97 ? 14.960 -5.427 -1.463 1.00 69.62 97 GLY A O 1
ATOM 788 N N . SER A 1 98 ? 16.464 -6.778 -2.450 1.00 64.19 98 SER A N 1
ATOM 789 C CA . SER A 1 98 ? 16.784 -5.860 -3.546 1.00 64.19 98 SER A CA 1
ATOM 790 C C . SER A 1 98 ? 15.565 -5.734 -4.475 1.00 64.19 98 SER A C 1
ATOM 792 O O . SER A 1 98 ? 14.608 -6.487 -4.347 1.00 64.19 98 SER A O 1
ATOM 794 N N . HIS A 1 99 ? 15.565 -4.796 -5.424 1.00 65.75 99 HIS A N 1
ATOM 795 C CA . HIS A 1 99 ? 14.611 -4.850 -6.543 1.00 65.75 99 HIS A CA 1
ATOM 796 C C . HIS A 1 99 ? 13.132 -4.510 -6.235 1.00 65.75 99 HIS A C 1
ATOM 798 O O . HIS A 1 99 ? 12.241 -4.926 -6.974 1.00 65.75 99 HIS A O 1
ATOM 804 N N . HIS A 1 100 ? 12.856 -3.700 -5.205 1.00 76.88 100 HIS A N 1
ATOM 805 C CA . HIS A 1 100 ? 11.506 -3.180 -4.911 1.00 76.88 100 HIS A CA 1
ATOM 806 C C . HIS A 1 100 ? 10.450 -4.281 -4.679 1.00 76.88 100 HIS A C 1
ATOM 808 O O . HIS A 1 100 ? 9.327 -4.199 -5.187 1.00 76.88 100 HIS A O 1
ATOM 814 N N . HIS A 1 101 ? 10.806 -5.316 -3.909 1.00 85.69 101 HIS A N 1
ATOM 815 C CA . HIS A 1 101 ? 9.867 -6.351 -3.477 1.00 85.69 101 HIS A CA 1
ATOM 816 C C . HIS A 1 101 ? 9.890 -6.558 -1.956 1.00 85.69 101 HIS A C 1
ATOM 818 O O . HIS A 1 101 ? 10.941 -6.515 -1.307 1.00 85.69 101 HIS A O 1
ATOM 824 N N . PHE A 1 102 ? 8.713 -6.828 -1.394 1.00 94.31 102 PHE A N 1
ATOM 825 C CA . PHE A 1 102 ? 8.522 -7.145 0.022 1.00 94.31 102 PHE A CA 1
ATOM 826 C C . PHE A 1 102 ? 7.828 -8.496 0.145 1.00 94.31 102 PHE A C 1
ATOM 828 O O . PHE A 1 102 ? 6.761 -8.708 -0.432 1.00 94.31 102 PHE A O 1
ATOM 835 N N . GLY A 1 103 ? 8.449 -9.415 0.881 1.00 94.44 103 GLY A N 1
ATOM 836 C CA . GLY A 1 103 ? 7.935 -10.762 1.101 1.00 94.44 103 GLY A CA 1
ATOM 837 C C . GLY A 1 103 ? 7.317 -10.925 2.486 1.00 94.44 103 GLY A C 1
ATOM 838 O O . GLY A 1 103 ? 7.755 -10.316 3.469 1.00 94.44 103 GLY A O 1
ATOM 839 N N . GLY A 1 104 ? 6.288 -11.768 2.564 1.00 95.88 104 GLY A N 1
ATOM 840 C CA . GLY A 1 104 ? 5.599 -12.064 3.818 1.00 95.88 104 GLY A CA 1
ATOM 841 C C . GLY A 1 104 ? 4.746 -10.900 4.333 1.00 95.88 104 GLY A C 1
ATOM 842 O O . GLY A 1 104 ? 4.614 -10.733 5.546 1.00 95.88 104 GLY A O 1
ATOM 843 N N . VAL A 1 105 ? 4.203 -10.075 3.432 1.00 97.38 105 VAL A N 1
ATOM 844 C CA . VAL A 1 105 ? 3.421 -8.885 3.783 1.00 97.38 105 VAL A CA 1
ATOM 845 C C . VAL A 1 105 ? 2.020 -9.279 4.251 1.00 97.38 105 VAL A C 1
ATOM 847 O O . VAL A 1 105 ? 1.358 -10.104 3.620 1.00 97.38 105 VAL A O 1
ATOM 850 N N . GLN A 1 106 ? 1.558 -8.687 5.354 1.00 97.38 106 GLN A N 1
ATOM 851 C CA . GLN A 1 106 ? 0.254 -8.970 5.962 1.00 97.38 106 GLN A CA 1
ATOM 852 C C . GLN A 1 106 ? -0.292 -7.744 6.703 1.00 97.38 106 GLN A C 1
ATOM 854 O O . GLN A 1 106 ? 0.484 -6.976 7.271 1.00 97.38 106 GLN A O 1
ATOM 859 N N . LEU A 1 107 ? -1.620 -7.585 6.761 1.00 97.19 107 LEU A N 1
ATOM 860 C CA . LEU A 1 107 ? -2.247 -6.621 7.675 1.00 97.19 107 LEU A CA 1
ATOM 861 C C . LEU A 1 107 ? -1.975 -6.990 9.135 1.00 97.19 107 LEU A C 1
ATOM 863 O O . LEU A 1 107 ? -2.065 -8.156 9.524 1.00 97.19 107 LEU A O 1
ATOM 867 N N . THR A 1 108 ? -1.739 -5.973 9.959 1.00 96.62 108 THR A N 1
ATOM 868 C CA . THR A 1 108 ? -1.789 -6.130 11.416 1.00 96.62 108 THR A CA 1
ATOM 869 C C . THR A 1 108 ? -3.237 -6.101 11.914 1.00 96.62 108 THR A C 1
ATOM 871 O O . THR A 1 108 ? -4.166 -5.773 11.172 1.00 96.62 108 THR A O 1
ATOM 874 N N . LEU A 1 109 ? -3.431 -6.354 13.213 1.00 91.31 109 LEU A N 1
ATOM 875 C CA . LEU A 1 109 ? -4.713 -6.094 13.871 1.00 91.31 109 LEU A CA 1
ATOM 876 C C . LEU A 1 109 ? -5.157 -4.630 13.704 1.00 91.31 109 LEU A C 1
ATOM 878 O O . LEU A 1 109 ? -6.300 -4.393 13.331 1.00 91.31 109 LEU A O 1
ATOM 882 N N . ARG A 1 110 ? -4.253 -3.663 13.914 1.00 91.38 110 ARG A N 1
ATOM 883 C CA . ARG A 1 110 ? -4.564 -2.227 13.802 1.00 91.38 110 ARG A CA 1
ATOM 884 C C . ARG A 1 110 ? -4.987 -1.851 12.386 1.00 91.38 110 ARG A C 1
ATOM 886 O O . ARG A 1 110 ? -6.008 -1.194 12.202 1.00 91.38 110 ARG A O 1
ATOM 893 N N . GLY A 1 111 ? -4.234 -2.315 11.387 1.00 89.62 111 GLY A N 1
ATOM 894 C CA . GLY A 1 111 ? -4.573 -2.103 9.983 1.00 89.62 111 GLY A CA 1
ATOM 895 C C . GLY A 1 111 ? -5.929 -2.710 9.631 1.00 89.62 111 GLY A C 1
ATOM 896 O O . GLY A 1 111 ? -6.748 -2.062 8.983 1.00 89.62 111 GLY A O 1
ATOM 897 N N . LEU A 1 112 ? -6.212 -3.921 10.117 1.00 89.69 112 LEU A N 1
ATOM 898 C CA . LEU A 1 112 ? -7.496 -4.581 9.892 1.00 89.69 112 LEU A CA 1
ATOM 899 C C . LEU A 1 112 ? -8.665 -3.854 10.572 1.00 89.69 112 LEU A C 1
ATOM 901 O O . LEU A 1 112 ? -9.727 -3.731 9.966 1.00 89.69 112 LEU A O 1
ATOM 905 N N . GLU A 1 113 ? -8.496 -3.381 11.807 1.00 87.94 113 GLU A N 1
ATOM 906 C CA . GLU A 1 113 ? -9.532 -2.646 12.547 1.00 87.94 113 GLU A CA 1
ATOM 907 C C . GLU A 1 113 ? -9.902 -1.335 11.854 1.00 87.94 113 GLU A C 1
ATOM 909 O O . GLU A 1 113 ? -11.088 -1.046 11.681 1.00 87.94 113 GLU A O 1
ATOM 914 N N . VAL A 1 114 ? -8.905 -0.590 11.374 1.00 87.81 114 VAL A N 1
ATOM 915 C CA . VAL A 1 114 ? -9.132 0.629 10.588 1.00 87.81 114 VAL A CA 1
ATOM 916 C C . VAL A 1 114 ? -9.889 0.300 9.306 1.00 87.81 114 VAL A C 1
ATOM 918 O O . VAL A 1 114 ? -10.915 0.918 9.026 1.00 87.81 114 VAL A O 1
ATOM 921 N N . LEU A 1 115 ? -9.446 -0.708 8.551 1.00 84.31 115 LEU A N 1
ATOM 922 C CA . LEU A 1 115 ? -10.072 -1.068 7.276 1.00 84.31 115 LEU A CA 1
ATOM 923 C C . LEU A 1 115 ? -11.483 -1.649 7.430 1.00 84.31 115 LEU A C 1
ATOM 925 O O . LEU A 1 115 ? -12.298 -1.500 6.523 1.00 84.31 115 LEU A O 1
ATOM 929 N N . LYS A 1 116 ? -11.795 -2.285 8.564 1.00 83.00 116 LYS A N 1
ATOM 930 C CA . LYS A 1 116 ? -13.148 -2.761 8.896 1.00 83.00 116 LYS A CA 1
ATOM 931 C C . LYS A 1 116 ? -14.075 -1.666 9.404 1.00 83.00 116 LYS A C 1
ATOM 933 O O . LYS A 1 116 ? -15.278 -1.900 9.519 1.00 83.00 116 LYS A O 1
ATOM 938 N N . SER A 1 117 ? -13.548 -0.494 9.730 1.00 80.69 117 SER A N 1
ATOM 939 C CA . SER A 1 117 ? -14.389 0.604 10.169 1.00 80.69 117 SER A CA 1
ATOM 940 C C . SER A 1 117 ? -15.282 1.098 9.022 1.00 80.69 117 SER A C 1
ATOM 942 O O . SER A 1 117 ? -14.949 0.995 7.836 1.00 80.69 117 SER A O 1
ATOM 944 N N . VAL A 1 118 ? -16.442 1.635 9.396 1.00 70.81 118 VAL A N 1
ATOM 945 C CA . VAL A 1 118 ? -17.379 2.294 8.483 1.00 70.81 118 VAL A CA 1
ATOM 946 C C . VAL A 1 118 ? -17.363 3.784 8.828 1.00 70.81 118 VAL A C 1
ATOM 948 O O . VAL A 1 118 ? -18.004 4.189 9.801 1.00 70.81 118 VAL A O 1
ATOM 951 N N . PRO A 1 119 ? -16.591 4.615 8.110 1.00 61.91 119 PRO A N 1
ATOM 952 C CA . PRO A 1 119 ? -16.508 6.031 8.419 1.00 61.91 119 PRO A CA 1
ATOM 953 C C . PRO A 1 119 ? -17.779 6.762 7.993 1.00 61.91 119 PRO A C 1
ATOM 955 O O . PRO A 1 119 ? -18.239 6.649 6.857 1.00 61.91 119 PRO A O 1
ATOM 958 N N . SER A 1 120 ? -18.302 7.599 8.890 1.00 59.66 120 SER A N 1
ATOM 959 C CA . SER A 1 120 ? -19.412 8.516 8.600 1.00 59.66 120 SER A CA 1
ATOM 960 C C . SER A 1 120 ? -19.060 9.563 7.537 1.00 59.66 120 SER A C 1
ATOM 962 O O . SER A 1 120 ? -19.952 10.072 6.866 1.00 59.66 120 SER A O 1
ATOM 964 N N . ALA A 1 121 ? -17.767 9.857 7.357 1.00 59.03 121 ALA A N 1
ATOM 965 C CA . ALA A 1 121 ? -17.255 10.836 6.400 1.00 59.03 121 ALA A CA 1
ATOM 966 C C . ALA A 1 121 ? -17.475 10.449 4.927 1.00 59.03 121 ALA A C 1
ATOM 968 O O . ALA A 1 121 ? -17.331 11.302 4.055 1.00 59.03 121 ALA A O 1
ATOM 969 N N . ILE A 1 122 ? -17.819 9.189 4.633 1.00 60.22 122 ILE A N 1
ATOM 970 C CA . ILE A 1 122 ? -17.993 8.727 3.257 1.00 60.22 122 ILE A CA 1
ATOM 971 C C . ILE A 1 122 ? -19.235 7.821 3.142 1.00 60.22 122 ILE A C 1
ATOM 973 O O . ILE A 1 122 ? -19.112 6.616 3.303 1.00 60.22 122 ILE A O 1
ATOM 977 N N . ASP A 1 123 ? -20.420 8.390 2.879 1.00 63.44 123 ASP A N 1
ATOM 978 C CA . ASP A 1 123 ? -21.755 7.776 2.593 1.00 63.44 123 ASP A CA 1
ATOM 979 C C . ASP A 1 123 ? -22.210 6.529 3.410 1.00 63.44 123 ASP A C 1
ATOM 981 O O . ASP A 1 123 ? -23.250 5.945 3.125 1.00 63.44 123 ASP A O 1
ATOM 985 N N . GLY A 1 124 ? -21.475 6.080 4.433 1.00 60.34 124 GLY A N 1
ATOM 986 C CA . GLY A 1 124 ? -21.846 5.000 5.362 1.00 60.34 124 GLY A CA 1
ATOM 987 C C . GLY A 1 124 ? -22.074 3.599 4.762 1.00 60.34 124 GLY A C 1
ATOM 988 O O . GLY A 1 124 ? -22.455 2.688 5.496 1.00 60.34 124 GLY A O 1
ATOM 989 N N . LYS A 1 125 ? -21.872 3.389 3.456 1.00 67.81 125 LYS A N 1
ATOM 990 C CA . LYS A 1 125 ? -22.145 2.112 2.771 1.00 67.81 125 LYS A CA 1
ATOM 991 C C . LYS A 1 125 ? -20.882 1.249 2.672 1.00 67.81 125 LYS A C 1
ATOM 993 O O . LYS A 1 125 ? -20.128 1.370 1.713 1.00 67.81 125 LYS A O 1
ATOM 998 N N . GLY A 1 126 ? -20.682 0.356 3.641 1.00 71.56 126 GLY A N 1
ATOM 999 C CA . GLY A 1 126 ? -19.612 -0.656 3.629 1.00 71.56 126 GLY A CA 1
ATOM 1000 C C . GLY A 1 126 ? -18.315 -0.230 4.325 1.00 71.56 126 GLY A C 1
ATOM 1001 O O . GLY A 1 126 ? -18.140 0.936 4.685 1.00 71.56 126 GLY A O 1
ATOM 1002 N N . THR A 1 127 ? -17.420 -1.195 4.556 1.00 81.06 127 THR A N 1
ATOM 1003 C CA . THR A 1 127 ? -16.135 -0.947 5.233 1.00 81.06 127 THR A CA 1
ATOM 1004 C C . THR A 1 127 ? -15.148 -0.222 4.315 1.00 81.06 127 THR A C 1
ATOM 1006 O O . THR A 1 127 ? -15.272 -0.296 3.090 1.00 81.06 127 THR A O 1
ATOM 1009 N N . LEU A 1 128 ? -14.151 0.476 4.874 1.00 81.56 128 LEU A N 1
ATOM 1010 C CA . LEU A 1 128 ? -13.086 1.101 4.071 1.00 81.56 128 LEU A CA 1
ATOM 1011 C C . LEU A 1 128 ? -12.383 0.093 3.150 1.00 81.56 128 LEU A C 1
ATOM 1013 O O . LEU A 1 128 ? -12.114 0.412 1.995 1.00 81.56 128 LEU A O 1
ATOM 1017 N N . GLY A 1 129 ? -12.121 -1.122 3.640 1.00 77.00 129 GLY A N 1
ATOM 1018 C CA . GLY A 1 129 ? -11.467 -2.186 2.875 1.00 77.00 129 GLY A CA 1
ATOM 1019 C C . GLY A 1 129 ? -12.278 -2.646 1.662 1.00 77.00 129 GLY A C 1
ATOM 1020 O O . GLY A 1 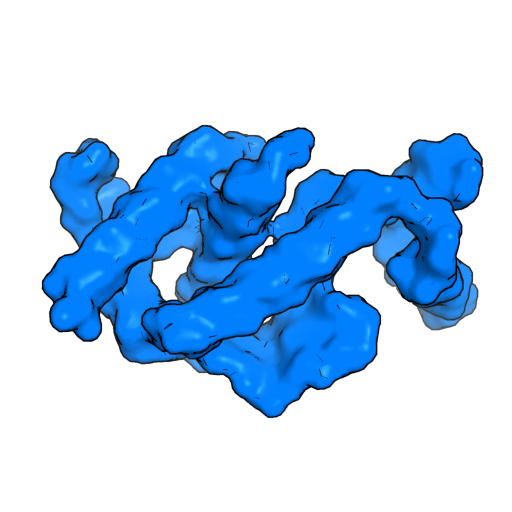129 ? -11.744 -2.690 0.553 1.00 77.00 129 GLY A O 1
ATOM 1021 N N . ASP A 1 130 ? -13.575 -2.918 1.842 1.00 81.94 130 ASP A N 1
ATOM 1022 C CA . ASP A 1 130 ? -14.463 -3.350 0.746 1.00 81.94 130 ASP A CA 1
ATOM 1023 C C . ASP A 1 130 ? -14.535 -2.306 -0.369 1.00 81.94 130 ASP A C 1
ATOM 1025 O O . ASP A 1 130 ? -14.573 -2.614 -1.564 1.00 81.94 130 ASP A O 1
ATOM 1029 N N . ARG A 1 131 ? -14.537 -1.039 0.033 1.00 81.00 131 ARG A N 1
ATOM 1030 C CA . ARG A 1 131 ? -14.644 0.080 -0.888 1.00 81.00 131 ARG A CA 1
ATOM 1031 C C . ARG A 1 131 ? -13.339 0.375 -1.598 1.00 81.00 131 ARG A C 1
ATOM 1033 O O . ARG A 1 131 ? -13.373 0.595 -2.800 1.00 81.00 131 ARG A O 1
ATOM 1040 N N . LEU A 1 132 ? -12.206 0.327 -0.895 1.00 83.19 132 LEU A N 1
ATOM 1041 C CA . LEU A 1 132 ? -10.882 0.408 -1.513 1.00 83.19 132 LEU A CA 1
ATOM 1042 C C . LEU A 1 132 ? -10.720 -0.671 -2.584 1.00 83.19 132 LEU A C 1
ATOM 1044 O O . LEU A 1 132 ? -10.295 -0.367 -3.694 1.00 83.19 132 LEU A O 1
ATOM 1048 N N . LYS A 1 133 ? -11.134 -1.905 -2.281 1.00 80.56 133 LYS A N 1
ATOM 1049 C CA . LYS A 1 133 ? -11.141 -3.000 -3.253 1.00 80.56 133 LYS A CA 1
ATOM 1050 C C . LYS A 1 133 ? -12.008 -2.671 -4.475 1.00 80.56 133 LYS A C 1
ATOM 1052 O O . LYS A 1 133 ? -11.523 -2.752 -5.596 1.00 80.56 133 LYS A O 1
ATOM 1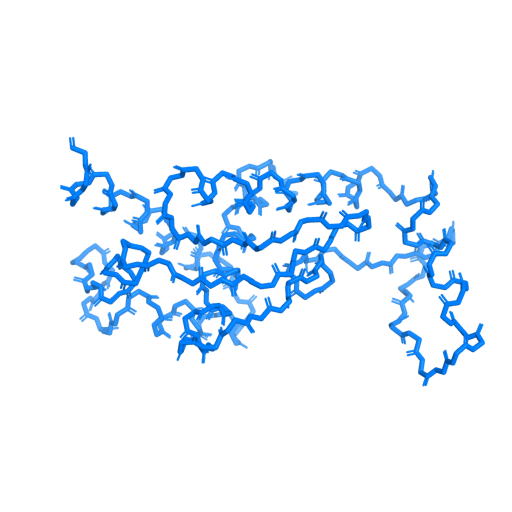057 N N . THR A 1 134 ? -13.259 -2.269 -4.251 1.00 82.06 134 THR A N 1
ATOM 1058 C CA . THR A 1 134 ? -14.216 -1.969 -5.335 1.00 82.06 134 THR A CA 1
ATOM 1059 C C . THR A 1 134 ? -13.751 -0.803 -6.211 1.00 82.06 134 THR A C 1
ATOM 1061 O O . THR A 1 134 ? -13.909 -0.821 -7.427 1.00 82.06 134 THR A O 1
ATOM 1064 N N . GLU A 1 135 ? -13.179 0.234 -5.608 1.00 81.19 135 GLU A N 1
ATOM 1065 C CA . GLU A 1 135 ? -12.770 1.441 -6.324 1.00 81.19 135 GLU A CA 1
ATOM 1066 C C . GLU A 1 135 ? -11.563 1.189 -7.235 1.00 81.19 135 GLU A C 1
ATOM 1068 O O . GLU A 1 135 ? -11.519 1.663 -8.370 1.00 81.19 135 GLU A O 1
ATOM 1073 N N . LEU A 1 136 ? -10.612 0.379 -6.768 1.00 79.50 136 LEU A N 1
ATOM 1074 C CA . LEU A 1 136 ? -9.433 0.021 -7.552 1.00 79.50 136 LEU A CA 1
ATOM 1075 C C . LEU A 1 136 ? -9.762 -0.909 -8.728 1.00 79.50 136 LEU A C 1
ATOM 1077 O O . LEU A 1 136 ? -9.064 -0.859 -9.737 1.00 79.50 136 LEU A O 1
ATOM 1081 N N . GLU A 1 137 ? -10.849 -1.687 -8.658 1.00 77.69 137 GLU A N 1
ATOM 1082 C CA . GLU A 1 137 ? -11.379 -2.434 -9.812 1.00 77.69 137 GLU A CA 1
ATOM 1083 C C . GLU A 1 137 ? -11.887 -1.489 -10.921 1.00 77.69 137 GLU A C 1
ATOM 1085 O O . GLU A 1 137 ? -11.788 -1.812 -12.104 1.00 77.69 137 GLU A O 1
ATOM 1090 N N . ASN A 1 138 ? -12.352 -0.286 -10.564 1.00 69.06 138 ASN A N 1
ATOM 1091 C CA . ASN A 1 138 ? -12.862 0.715 -11.509 1.00 69.06 138 ASN A CA 1
ATOM 1092 C C . ASN A 1 138 ? -11.785 1.690 -12.030 1.00 69.06 138 ASN A C 1
ATOM 1094 O O . ASN A 1 138 ? -12.104 2.589 -12.808 1.00 69.06 138 ASN A O 1
ATOM 1098 N N . SER A 1 139 ? -10.516 1.524 -11.626 1.00 67.31 139 SER A N 1
ATOM 1099 C CA . SER A 1 139 ? -9.368 2.368 -12.023 1.00 67.31 139 SER A CA 1
ATOM 1100 C C . SER A 1 139 ? -9.512 3.875 -11.730 1.00 67.31 139 SER A C 1
ATOM 1102 O O . SER A 1 139 ? -8.808 4.694 -12.323 1.00 67.31 139 SER A O 1
ATOM 1104 N N . SER A 1 140 ? -10.393 4.263 -10.804 1.00 73.12 140 SER A N 1
ATOM 1105 C CA . SER A 1 140 ? -10.543 5.646 -10.338 1.00 73.12 140 SER A CA 1
ATOM 1106 C C . SER A 1 140 ? -9.792 5.821 -9.017 1.00 73.12 140 SER A C 1
ATOM 1108 O O . SER A 1 140 ? -10.045 5.124 -8.043 1.00 73.12 140 SER A O 1
ATOM 1110 N N . PHE A 1 141 ? -8.824 6.738 -8.974 1.00 77.94 141 PHE A N 1
ATOM 1111 C CA . PHE A 1 141 ? -7.989 6.930 -7.782 1.00 77.94 141 PHE A CA 1
ATOM 1112 C C . PHE A 1 141 ? -8.500 8.026 -6.839 1.00 77.94 141 PHE A C 1
ATOM 1114 O O . PHE A 1 141 ? -8.061 8.088 -5.695 1.00 77.94 141 PHE A O 1
ATOM 1121 N N . ASP A 1 142 ? -9.437 8.880 -7.255 1.00 80.44 142 ASP A N 1
ATOM 1122 C CA . ASP A 1 142 ? -9.872 10.027 -6.443 1.00 80.44 142 ASP A CA 1
ATOM 1123 C C . ASP A 1 142 ? -10.528 9.587 -5.129 1.00 80.44 142 ASP A C 1
ATOM 1125 O O . ASP A 1 142 ? -10.083 9.963 -4.044 1.00 80.44 142 ASP A O 1
ATOM 1129 N N . MET A 1 143 ? -11.520 8.700 -5.215 1.00 79.75 143 MET A N 1
ATOM 1130 C 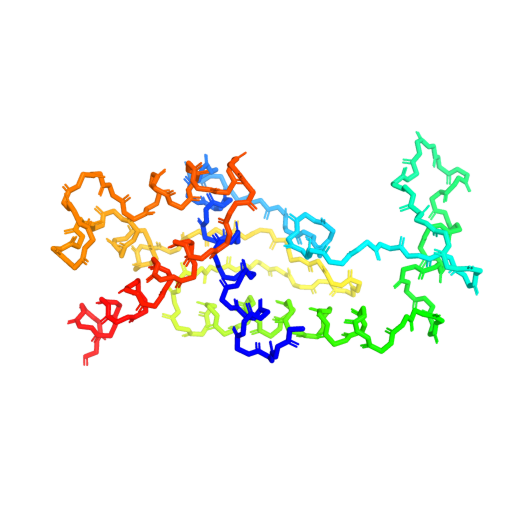CA . MET A 1 143 ? -12.190 8.148 -4.037 1.00 79.75 143 MET A CA 1
ATOM 1131 C C . MET A 1 143 ? -11.247 7.252 -3.217 1.00 79.75 143 MET A C 1
ATOM 1133 O O . MET A 1 143 ? -11.313 7.247 -1.988 1.00 79.75 143 MET A O 1
ATOM 1137 N N . ALA A 1 144 ? -10.343 6.515 -3.872 1.00 83.12 144 ALA A N 1
ATOM 1138 C CA . ALA A 1 144 ? -9.366 5.659 -3.198 1.00 83.12 144 ALA A CA 1
ATOM 1139 C C . ALA A 1 144 ? -8.413 6.469 -2.305 1.00 83.12 144 ALA A C 1
ATOM 1141 O O . ALA A 1 144 ? -8.185 6.103 -1.149 1.00 83.12 144 ALA A O 1
ATOM 1142 N N . ARG A 1 145 ? -7.925 7.611 -2.800 1.00 84.00 145 ARG A N 1
ATOM 1143 C CA . ARG A 1 145 ? -7.080 8.538 -2.036 1.00 84.00 145 ARG A CA 1
ATOM 1144 C C . ARG A 1 145 ? -7.812 9.115 -0.828 1.00 84.00 145 ARG A C 1
ATOM 1146 O O . ARG A 1 145 ? -7.268 9.125 0.276 1.00 84.00 145 ARG A O 1
ATOM 1153 N N . ASP A 1 146 ? -9.063 9.532 -0.997 1.00 84.81 146 ASP A N 1
ATOM 1154 C CA . ASP A 1 146 ? -9.860 10.052 0.117 1.00 84.81 146 ASP A CA 1
ATOM 1155 C C . ASP A 1 146 ? -10.137 8.983 1.185 1.00 84.81 146 ASP A C 1
ATOM 1157 O O . ASP A 1 146 ? -10.067 9.268 2.383 1.00 84.81 146 ASP A O 1
ATOM 1161 N N . MET A 1 147 ? -10.342 7.726 0.782 1.00 84.31 147 MET A N 1
ATOM 1162 C CA . MET A 1 147 ? -10.465 6.603 1.717 1.00 84.31 147 MET A CA 1
ATOM 1163 C C .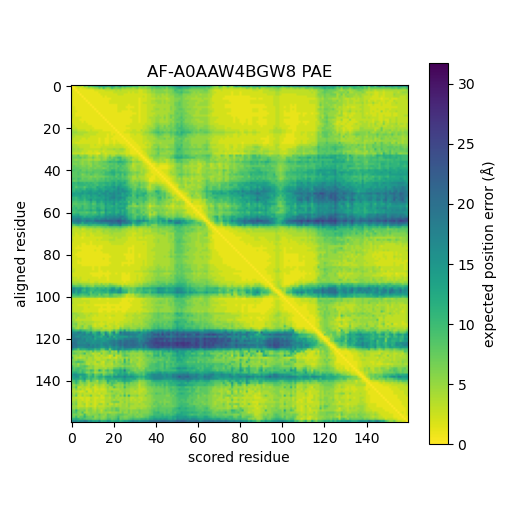 MET A 1 147 ? -9.180 6.352 2.513 1.00 84.31 147 MET A C 1
ATOM 1165 O O . MET A 1 147 ? -9.260 6.092 3.714 1.00 84.31 147 MET A O 1
ATOM 1169 N N . VAL A 1 148 ? -8.001 6.481 1.896 1.00 85.81 148 VAL A N 1
ATOM 1170 C CA . VAL A 1 148 ? -6.711 6.378 2.604 1.00 85.81 148 VAL A CA 1
ATOM 1171 C C . VAL A 1 148 ? -6.553 7.490 3.639 1.00 85.81 148 VAL A C 1
ATOM 1173 O O . VAL A 1 148 ? -6.186 7.210 4.781 1.00 85.81 148 VAL A O 1
ATOM 1176 N N . LYS A 1 149 ? -6.883 8.740 3.298 1.00 85.56 149 LYS A N 1
ATOM 1177 C CA . LYS A 1 149 ? -6.835 9.866 4.254 1.00 85.56 149 LYS A CA 1
ATOM 1178 C C . LYS A 1 149 ? -7.733 9.618 5.465 1.00 85.56 149 LYS A C 1
ATOM 1180 O O . LYS A 1 149 ? -7.341 9.888 6.605 1.00 85.56 149 LYS A O 1
ATOM 1185 N N . VAL A 1 150 ? -8.928 9.074 5.230 1.00 86.88 150 VAL A N 1
ATOM 1186 C CA . VAL A 1 150 ? -9.858 8.701 6.303 1.00 86.88 150 VAL A CA 1
ATOM 1187 C C . VAL A 1 150 ? -9.295 7.563 7.151 1.00 86.88 150 VAL A C 1
ATOM 1189 O O . VAL A 1 150 ? -9.327 7.672 8.376 1.00 86.88 150 VAL A O 1
ATOM 1192 N N . ALA A 1 151 ? -8.714 6.530 6.533 1.00 85.25 151 ALA A N 1
ATOM 1193 C CA . ALA A 1 151 ? -8.068 5.427 7.243 1.00 85.25 151 ALA A CA 1
ATOM 1194 C C . ALA A 1 151 ? -6.947 5.925 8.175 1.00 85.25 151 ALA A C 1
ATOM 1196 O O . ALA A 1 151 ? -6.914 5.568 9.351 1.00 85.25 151 ALA A O 1
ATOM 1197 N N . ILE A 1 152 ? -6.068 6.804 7.681 1.00 85.19 152 ILE A N 1
ATOM 1198 C CA . ILE A 1 152 ? -4.973 7.395 8.470 1.00 85.19 152 ILE A CA 1
ATOM 1199 C C . ILE A 1 152 ? -5.526 8.206 9.649 1.00 85.19 152 ILE A C 1
ATOM 1201 O O . ILE A 1 152 ? -5.075 8.052 10.783 1.00 85.19 152 ILE A O 1
ATOM 1205 N N . THR A 1 153 ? -6.553 9.022 9.408 1.00 86.50 153 THR A N 1
ATOM 1206 C CA . THR A 1 153 ? -7.193 9.833 10.458 1.00 86.50 153 THR A CA 1
ATOM 1207 C C . THR A 1 153 ? -7.850 8.963 11.535 1.00 86.50 153 THR A C 1
ATOM 1209 O O . THR A 1 153 ? -7.741 9.240 12.733 1.00 86.50 153 THR A O 1
ATOM 1212 N N . GLN A 1 154 ? -8.519 7.882 11.133 1.00 85.19 154 GLN A N 1
ATOM 1213 C CA . GLN A 1 154 ? -9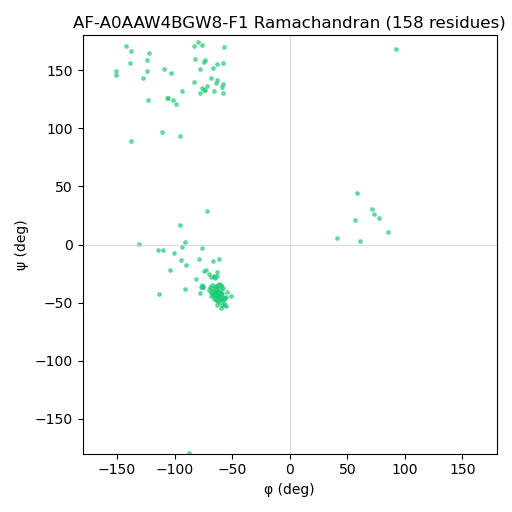.102 6.920 12.066 1.00 85.19 154 GLN A CA 1
ATOM 1214 C C . GLN A 1 154 ? -8.048 6.166 12.861 1.00 85.19 154 GLN A C 1
ATOM 1216 O O . GLN A 1 154 ? -8.236 5.993 14.060 1.00 85.19 154 GLN A O 1
ATOM 1221 N N . ALA A 1 155 ? -6.946 5.750 12.236 1.00 84.50 155 ALA A N 1
ATOM 1222 C CA . ALA A 1 155 ? -5.852 5.093 12.943 1.00 84.50 155 ALA A CA 1
ATOM 1223 C C . ALA A 1 155 ? -5.306 5.984 14.067 1.00 84.50 155 ALA A C 1
ATOM 1225 O O . ALA A 1 155 ? -5.170 5.522 15.198 1.00 84.50 155 ALA A O 1
ATOM 1226 N N . ALA A 1 156 ? -5.100 7.275 13.787 1.00 84.62 156 ALA A N 1
ATOM 1227 C CA . ALA A 1 156 ? -4.687 8.250 14.795 1.00 84.62 156 ALA A CA 1
ATOM 1228 C C . ALA A 1 156 ? -5.720 8.414 15.927 1.00 84.62 156 ALA A C 1
ATOM 1230 O O . ALA A 1 156 ? -5.343 8.618 17.072 1.00 84.62 156 ALA A O 1
ATOM 1231 N N . THR A 1 157 ? -7.018 8.293 15.630 1.00 85.44 157 THR A N 1
ATOM 1232 C CA . THR A 1 157 ? -8.087 8.387 16.645 1.00 85.44 157 THR A CA 1
ATOM 1233 C C . THR A 1 157 ? -8.205 7.119 17.496 1.00 85.44 157 THR A C 1
ATOM 1235 O O . THR A 1 157 ? -8.536 7.193 18.676 1.00 85.44 157 THR A O 1
ATOM 1238 N N . LEU A 1 158 ? -7.992 5.946 16.897 1.00 81.56 158 LEU A N 1
ATOM 1239 C CA . LEU A 1 158 ? -8.134 4.651 17.566 1.00 81.56 158 LEU A CA 1
ATOM 1240 C C . LEU A 1 158 ? -6.898 4.272 18.391 1.00 81.56 158 LEU A C 1
ATOM 1242 O O . LEU A 1 158 ? -7.033 3.543 19.373 1.00 81.56 158 LEU A O 1
ATOM 1246 N N . PHE A 1 159 ? -5.707 4.727 17.984 1.00 83.25 159 PHE A N 1
ATOM 1247 C CA . PHE A 1 159 ? -4.431 4.244 18.526 1.00 83.25 159 PHE A CA 1
ATOM 1248 C C . PHE A 1 159 ? -3.438 5.338 18.954 1.00 83.25 159 PHE A C 1
ATOM 1250 O O . PHE A 1 159 ? -2.339 4.979 19.388 1.00 83.25 159 PHE A O 1
ATOM 1257 N N . GLY A 1 160 ? -3.788 6.621 18.811 1.00 70.81 160 GLY A N 1
ATOM 1258 C CA . GLY A 1 160 ? -3.031 7.767 19.339 1.00 70.81 160 GLY A CA 1
ATOM 1259 C C . GLY A 1 160 ? -3.476 8.155 20.741 1.00 70.81 160 GLY A C 1
ATOM 1260 O O . GLY A 1 160 ? -2.595 8.576 21.523 1.00 70.81 160 GLY A O 1
#

Mean predicted aligned error: 6.9 Å

pLDDT: mean 83.34, std 10.33, range [56.56, 97.69]

Foldseek 3Di:
DDLLLLLLQQLLQLLLVQLVVPPDFFKDALVSRDDDFQADLVGHGDDDDPDPVVNVVVCCSQVPPRTDPVSVSSLVSNVVSLVVCVVLQQWDFDDDDPRSMTGRIHGDPLNVVLQQDQDPVPPSPGGLNVVSNVVVVVVDCPVSSVSSVSSVVVSVVVPD

Solvent-accessible surface area (backbone atoms only — not comparable to full-atom values): 9033 Å² total; per-residue (Å²): 131,55,74,66,58,52,37,32,49,35,51,30,46,50,52,21,52,35,57,76,43,59,91,53,63,39,73,48,44,48,85,83,49,56,85,74,77,52,46,46,93,87,68,47,78,55,74,82,59,92,49,80,80,47,38,58,60,48,50,49,52,72,74,37,97,70,55,54,71,65,55,53,51,52,51,52,43,48,54,51,40,56,53,48,39,34,74,76,39,33,30,48,62,74,46,72,59,77,91,59,31,36,34,52,30,32,62,30,72,61,28,48,53,39,31,61,35,60,54,79,92,59,88,58,77,60,29,49,34,62,48,34,42,56,33,58,76,69,74,48,59,69,68,28,33,55,50,41,56,50,40,54,54,47,44,50,71,77,75,106